Protein AF-K2Q3U7-F1 (afdb_monomer)

Nearest PDB structures (foldseek):
  4u7y-assembly1_A  TM=6.812E-01  e=9.617E-01  Homo sapiens
  8cdv-assembly1_S  TM=6.618E-01  e=1.084E+00  Bacillus subtilis subsp. subtilis str. 168
  1yxr-assembly1_A  TM=7.050E-01  e=2.361E+00  Homo sapiens
  2cpt-assembly1_A  TM=6.129E-01  e=3.000E+00  Homo sapiens
  8h77-assembly1_F  TM=6.193E-01  e=5.460E+00  Mus musculus

pLDDT: mean 72.97, std 21.99, range [33.97, 98.31]

Sequence (122 aa):
MSKLKSTLGIVAIAFITLTVMSCKDNSKEQNSTDGDHSEMNHDNSDGHHDGEKKEMAMSGDGNSQAVLKDYFNLKNALVADDNAKAKTLGATLATTLGNFDVSSNFSDTQKAELKEIIEDAV

Radius of gyration: 25.37 Å; Cα contacts (8 Å, |Δi|>4): 45; chains: 1; bounding box: 60×68×43 Å

Mean predicted aligned error: 18.55 Å

Foldseek 3Di:
DDDPPDPDDDDDPPPPPPDDDPDDDDDDDDDDDDDDPPPPPPPPPVVPPPPPDCPPPDPDDPLVSQLVVLVVQLVVCVVVVVVVSNVVSLVVNLVSLVPRDLPPDDDPVVSVVSVVVNVVSD

Secondary structure (DSSP, 8-state):
--------------------------------------------------S--------S-HHHHHHHHHHHHHHHHHHTT-HHHHHHHHHHHHHHHHT---SSSS-HHHHHHHHHHHHHH-

Structure (mmCIF, N/CA/C/O backbone):
data_AF-K2Q3U7-F1
#
_entry.id   AF-K2Q3U7-F1
#
loop_
_atom_site.group_PDB
_atom_site.id
_atom_site.type_symbol
_atom_site.label_atom_id
_atom_site.label_alt_id
_atom_site.label_comp_id
_atom_site.label_asym_id
_atom_site.label_entity_id
_atom_site.label_seq_id
_atom_site.pdbx_PDB_ins_code
_atom_site.Cartn_x
_atom_site.Cartn_y
_atom_site.Cartn_z
_atom_site.occupancy
_atom_site.B_iso_or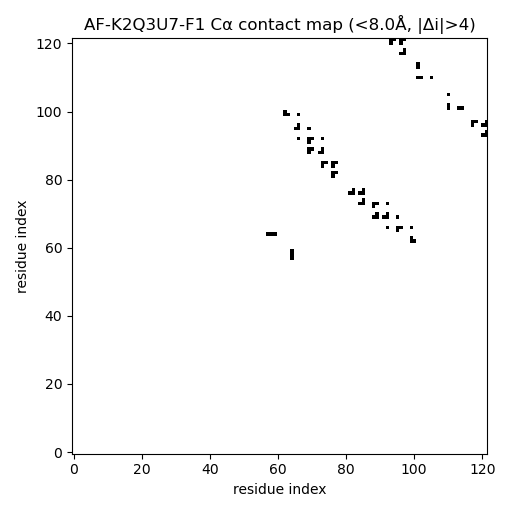_equiv
_atom_site.auth_seq_id
_atom_site.auth_comp_id
_atom_site.auth_asym_id
_atom_site.auth_atom_id
_atom_site.pdbx_PDB_model_num
ATOM 1 N N . MET A 1 1 ? -30.307 -14.178 -15.759 1.00 50.12 1 MET A N 1
ATOM 2 C CA . MET A 1 1 ? -29.924 -13.402 -16.964 1.00 50.12 1 MET A CA 1
ATOM 3 C C . 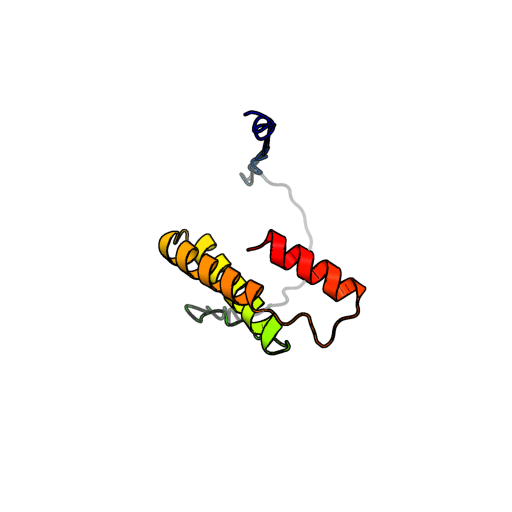MET A 1 1 ? -30.913 -12.245 -17.051 1.00 50.12 1 MET A C 1
ATOM 5 O O . MET A 1 1 ? -32.093 -12.529 -17.089 1.00 50.12 1 MET A O 1
ATOM 9 N N . SER A 1 2 ? -30.612 -10.956 -16.934 1.00 54.34 2 SER A N 1
ATOM 10 C CA . SER A 1 2 ? -29.418 -10.158 -17.212 1.00 54.34 2 SER A CA 1
ATOM 11 C C . SER A 1 2 ? -29.609 -8.779 -16.554 1.00 54.34 2 SER A C 1
ATOM 13 O O . SER A 1 2 ? -30.587 -8.113 -16.885 1.00 54.34 2 SER A O 1
ATOM 15 N N . LYS A 1 3 ? -28.705 -8.324 -15.676 1.00 51.88 3 LYS A N 1
ATOM 16 C CA . LYS A 1 3 ? -28.637 -6.910 -15.232 1.00 51.88 3 LYS A CA 1
ATOM 17 C C . LYS A 1 3 ? -27.191 -6.420 -15.023 1.00 51.88 3 LYS A C 1
ATOM 19 O O . LYS A 1 3 ? -26.925 -5.613 -14.150 1.00 51.88 3 LYS A O 1
ATOM 24 N N . LEU A 1 4 ? -26.256 -6.900 -15.848 1.00 56.75 4 LEU A N 1
ATOM 25 C CA . LEU A 1 4 ? -24.840 -6.485 -15.857 1.00 56.75 4 LEU A CA 1
ATOM 26 C C . LEU A 1 4 ? -24.559 -5.419 -16.933 1.00 56.75 4 LEU A C 1
ATOM 28 O O . LEU A 1 4 ? -23.633 -5.552 -17.721 1.00 56.75 4 LEU A O 1
ATOM 32 N N . LYS A 1 5 ? -25.396 -4.384 -17.041 1.00 55.91 5 LYS A N 1
ATOM 33 C CA . LYS A 1 5 ? -25.207 -3.334 -18.056 1.00 55.91 5 LYS A CA 1
ATOM 34 C C . LYS A 1 5 ? -25.383 -1.950 -17.447 1.00 55.91 5 LYS A C 1
ATOM 36 O O . LYS A 1 5 ? -26.393 -1.311 -17.705 1.00 55.91 5 LYS A O 1
ATOM 41 N N . SER A 1 6 ? -24.436 -1.507 -16.621 1.00 52.38 6 SER A N 1
ATOM 42 C CA . SER A 1 6 ? -24.293 -0.072 -16.333 1.00 52.38 6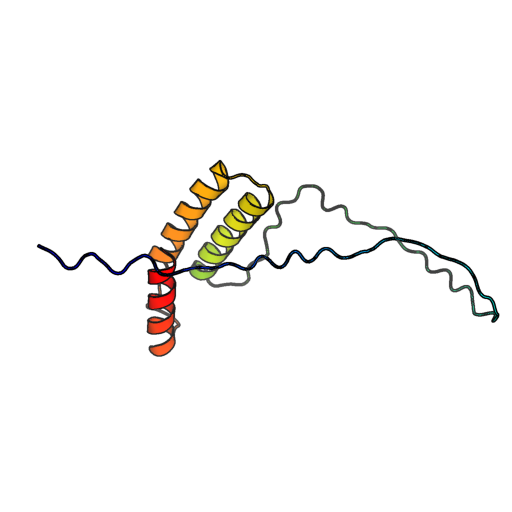 SER A CA 1
ATOM 43 C C . SER A 1 6 ? -22.909 0.294 -15.777 1.00 52.38 6 SER A C 1
ATOM 45 O O . SER A 1 6 ? -22.801 1.033 -14.809 1.00 52.38 6 SER A O 1
ATOM 47 N N . THR A 1 7 ? -21.836 -0.227 -16.375 1.00 57.25 7 THR A N 1
ATOM 48 C CA . THR A 1 7 ? -20.448 0.175 -16.083 1.00 57.25 7 THR A CA 1
ATOM 49 C C . THR A 1 7 ? -19.776 0.624 -17.377 1.00 57.25 7 THR A C 1
ATOM 51 O O . THR A 1 7 ? -19.025 -0.149 -17.961 1.00 57.25 7 THR A O 1
ATOM 54 N N . LEU A 1 8 ? -20.101 1.818 -17.887 1.00 54.97 8 LEU A N 1
ATOM 55 C CA . LEU A 1 8 ? -19.290 2.499 -18.913 1.00 54.97 8 LEU A CA 1
ATOM 56 C C . LEU A 1 8 ? -19.789 3.938 -19.147 1.00 54.97 8 LEU A C 1
ATOM 58 O O . LEU A 1 8 ? -20.419 4.238 -20.156 1.00 54.97 8 LEU A O 1
ATOM 62 N N . GLY A 1 9 ? -19.565 4.831 -18.183 1.00 55.44 9 GLY A N 1
ATOM 63 C CA . GLY A 1 9 ? -20.046 6.215 -18.243 1.00 55.44 9 GLY A CA 1
ATOM 64 C C . GLY A 1 9 ? -18.958 7.234 -17.923 1.00 55.44 9 GLY A C 1
ATOM 65 O O . GLY A 1 9 ? -18.996 7.825 -16.859 1.00 55.44 9 GLY A O 1
ATOM 66 N N . ILE A 1 10 ? -18.018 7.415 -18.857 1.00 61.88 10 ILE A N 1
ATOM 67 C CA . ILE A 1 10 ? -17.225 8.639 -19.098 1.00 61.88 10 ILE A CA 1
ATOM 68 C C . ILE A 1 10 ? -16.428 9.170 -17.889 1.00 61.88 10 ILE A C 1
ATOM 70 O O . ILE A 1 10 ? -16.863 10.057 -17.163 1.00 61.88 10 ILE A O 1
ATOM 74 N N . VAL A 1 11 ? -15.181 8.711 -17.764 1.00 56.97 11 VAL A N 1
ATOM 75 C CA . VAL A 1 11 ? -14.126 9.446 -17.051 1.00 56.97 11 VAL A CA 1
ATOM 76 C C . VAL A 1 11 ? -13.326 10.215 -18.104 1.00 56.97 11 VAL A C 1
ATOM 78 O O . VAL A 1 11 ? -12.421 9.680 -18.739 1.00 56.97 11 VAL A O 1
ATOM 81 N N . ALA A 1 12 ? -13.717 11.463 -18.353 1.00 61.97 12 ALA A N 1
ATOM 82 C CA . ALA A 1 12 ? -12.944 12.393 -19.168 1.00 61.97 12 ALA A CA 1
ATOM 83 C C . ALA A 1 12 ? -11.935 13.109 -18.259 1.00 61.97 12 ALA A C 1
ATOM 85 O O . ALA A 1 12 ? -12.259 14.120 -17.640 1.00 61.97 12 ALA A O 1
ATOM 86 N N . ILE A 1 13 ? -10.714 12.578 -18.149 1.00 66.56 13 ILE A N 1
ATOM 87 C CA . ILE A 1 13 ? -9.610 13.310 -17.514 1.00 66.56 13 ILE A CA 1
ATOM 88 C C . ILE A 1 13 ? -9.132 14.351 -18.525 1.00 66.56 13 ILE A C 1
ATOM 90 O O . ILE A 1 13 ? -8.402 14.042 -19.467 1.00 66.56 13 ILE A O 1
ATOM 94 N N . ALA A 1 14 ? -9.569 15.595 -18.345 1.00 62.44 14 ALA A N 1
ATOM 95 C CA . ALA A 1 14 ? -8.971 16.732 -19.023 1.00 62.44 14 ALA A CA 1
ATOM 96 C C . ALA A 1 14 ? -7.585 16.985 -18.409 1.00 62.44 14 ALA A C 1
ATOM 98 O O . ALA A 1 14 ? -7.453 17.694 -17.413 1.00 62.44 14 ALA A O 1
ATOM 99 N N . PHE A 1 15 ? -6.542 16.393 -18.995 1.00 61.59 15 PHE A N 1
ATOM 100 C CA . PHE A 1 15 ? -5.165 16.816 -18.753 1.00 61.59 15 PHE A CA 1
ATOM 101 C C . PHE A 1 15 ? -4.979 18.205 -19.366 1.00 61.59 15 PHE A C 1
ATOM 103 O O . PHE A 1 15 ? -4.631 18.342 -20.538 1.00 61.59 15 PHE A O 1
ATOM 110 N N . ILE A 1 16 ? -5.236 19.250 -18.578 1.00 68.94 16 ILE A N 1
ATOM 111 C CA . ILE A 1 16 ? -4.781 20.593 -18.927 1.00 68.94 16 ILE A CA 1
ATOM 112 C C . ILE A 1 16 ? -3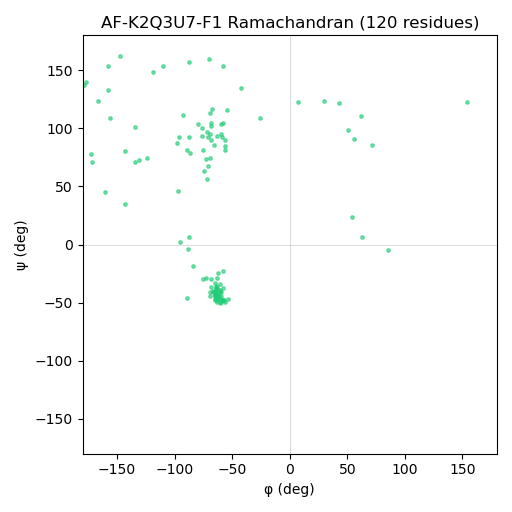.259 20.567 -18.797 1.00 68.94 16 ILE A C 1
ATOM 114 O O . ILE A 1 16 ? -2.704 20.592 -17.700 1.00 68.94 16 ILE A O 1
ATOM 118 N N . THR A 1 17 ? -2.585 20.466 -19.937 1.00 56.69 17 THR A N 1
ATOM 119 C CA . THR A 1 17 ? -1.144 20.657 -20.061 1.00 56.69 17 THR A CA 1
ATOM 120 C C . THR A 1 17 ? -0.794 22.058 -19.565 1.00 56.69 17 THR A C 1
ATOM 122 O O . THR A 1 17 ? -1.042 23.049 -20.256 1.00 56.69 17 THR A O 1
ATOM 125 N N . LEU A 1 18 ? -0.220 22.157 -18.365 1.00 59.19 18 LEU A N 1
ATOM 126 C CA . LEU A 1 18 ? 0.393 23.388 -17.883 1.00 59.19 18 LEU A CA 1
ATOM 127 C C . LEU A 1 18 ? 1.732 23.551 -18.607 1.00 59.19 18 LEU A C 1
ATOM 129 O O . LEU A 1 18 ? 2.791 23.150 -18.130 1.00 59.19 18 LEU A O 1
ATOM 133 N N . THR A 1 19 ? 1.681 24.065 -19.830 1.00 62.81 19 THR A N 1
ATOM 134 C CA . THR A 1 19 ? 2.889 24.396 -20.583 1.00 62.81 19 THR A CA 1
ATOM 135 C C . THR A 1 19 ? 2.648 25.655 -21.391 1.00 62.81 19 THR A C 1
ATOM 137 O O . THR A 1 19 ? 2.401 25.602 -22.590 1.00 62.81 19 THR A O 1
ATOM 140 N N . VAL A 1 20 ? 2.751 26.809 -20.730 1.00 54.22 20 VAL A N 1
ATOM 141 C CA . VAL A 1 20 ? 3.056 28.062 -21.424 1.00 54.22 20 VAL A CA 1
ATOM 142 C C . VAL A 1 20 ? 4.134 28.856 -20.678 1.00 54.22 20 VAL A C 1
ATOM 144 O O . VAL A 1 20 ? 3.887 29.533 -19.690 1.00 54.22 20 VAL A O 1
ATOM 147 N N . MET A 1 21 ? 5.341 28.726 -21.237 1.00 58.25 21 MET A N 1
ATOM 148 C CA . MET A 1 21 ? 6.333 29.779 -21.486 1.00 58.25 21 MET A CA 1
ATOM 149 C C . MET A 1 21 ? 7.086 30.392 -20.292 1.00 58.25 21 MET A C 1
ATOM 151 O O . MET A 1 21 ? 6.802 31.501 -19.862 1.00 58.25 21 MET A O 1
ATOM 155 N N . SER A 1 22 ? 8.188 29.743 -19.893 1.00 54.69 22 SER A N 1
ATOM 156 C CA . SER A 1 22 ? 9.409 30.479 -19.527 1.00 54.69 22 SER A CA 1
ATOM 157 C C . SER A 1 22 ? 10.359 30.474 -20.724 1.00 54.69 22 SER A C 1
ATOM 159 O O . SER A 1 22 ? 11.151 29.560 -20.929 1.00 54.69 22 SER A O 1
ATOM 161 N N . CYS A 1 23 ? 10.179 31.461 -21.588 1.00 51.44 23 CYS A N 1
ATOM 162 C CA . CYS A 1 23 ? 11.076 31.907 -22.654 1.00 51.44 23 CYS A CA 1
ATOM 163 C C . CYS A 1 23 ? 10.631 33.354 -22.896 1.00 51.44 23 CYS A C 1
ATOM 165 O O . CYS A 1 23 ? 9.437 33.583 -23.025 1.00 51.44 23 CYS A O 1
ATOM 167 N N . LYS A 1 24 ? 11.444 34.393 -23.002 1.00 43.28 24 LYS A N 1
ATOM 168 C CA . LYS A 1 24 ? 12.871 34.574 -23.235 1.00 43.28 24 LYS A CA 1
ATOM 169 C C . LYS A 1 24 ? 13.032 36.108 -23.191 1.00 43.28 24 LYS A C 1
ATOM 171 O O . LYS A 1 24 ? 12.178 36.804 -23.729 1.00 43.28 24 LYS A O 1
ATOM 176 N N . ASP A 1 25 ? 14.081 36.575 -22.522 1.00 57.50 25 ASP A N 1
ATOM 177 C CA . ASP A 1 25 ? 14.806 37.845 -22.710 1.00 57.50 25 ASP A CA 1
ATOM 178 C C . ASP A 1 25 ? 14.230 38.874 -23.713 1.00 57.50 25 ASP A C 1
ATOM 180 O O . ASP A 1 25 ? 14.137 38.583 -24.909 1.00 57.50 25 ASP A O 1
ATOM 184 N N . ASN A 1 26 ? 13.945 40.098 -23.235 1.00 43.16 26 ASN A N 1
ATOM 185 C CA . ASN A 1 26 ? 14.102 41.300 -24.057 1.00 43.16 26 ASN A CA 1
ATOM 186 C C . ASN A 1 26 ? 14.300 42.598 -23.230 1.00 43.16 26 ASN A C 1
ATOM 188 O O . ASN A 1 26 ? 13.358 43.130 -22.654 1.00 43.16 26 ASN A O 1
ATOM 192 N N . SER A 1 27 ? 15.532 43.117 -23.277 1.00 43.31 27 SER A N 1
ATOM 193 C CA . SER A 1 27 ? 15.934 44.536 -23.402 1.00 43.31 27 SER A CA 1
ATOM 194 C C . SER A 1 27 ? 15.572 45.598 -22.340 1.00 43.31 27 SER A C 1
ATOM 196 O O . SER A 1 27 ? 14.458 46.098 -22.277 1.00 43.31 27 SER A O 1
ATOM 198 N N . LYS A 1 28 ? 16.642 46.034 -21.646 1.00 47.56 28 LYS A N 1
ATOM 199 C CA . LYS A 1 28 ? 17.029 47.389 -21.173 1.00 47.56 28 LYS A CA 1
ATOM 200 C C . LYS A 1 28 ? 15.935 48.415 -20.825 1.00 47.56 28 LYS A C 1
ATOM 202 O O . LYS A 1 28 ? 15.304 48.944 -21.727 1.00 47.56 28 LYS A O 1
ATOM 207 N N . GLU A 1 29 ? 15.992 48.922 -19.587 1.00 39.00 29 GLU A N 1
ATOM 208 C CA . GLU A 1 29 ? 16.076 50.369 -19.314 1.00 39.00 29 GLU A CA 1
ATOM 209 C C . GLU A 1 29 ? 16.669 50.671 -17.919 1.00 39.00 29 GLU A C 1
ATOM 211 O O . GLU A 1 29 ? 16.684 49.824 -17.030 1.00 39.00 29 GLU A O 1
ATOM 216 N N . GLN A 1 30 ? 17.283 51.850 -17.798 1.00 37.25 30 GLN A N 1
ATOM 217 C CA . GLN A 1 30 ? 18.225 52.293 -16.760 1.00 37.25 30 GLN A CA 1
ATOM 218 C C . GLN A 1 30 ? 17.532 52.916 -15.529 1.00 37.25 30 GLN A C 1
ATOM 220 O O . GLN A 1 30 ? 16.478 53.518 -15.684 1.00 37.25 30 GLN A O 1
ATOM 225 N N . ASN A 1 31 ? 18.197 52.926 -14.360 1.00 33.97 31 ASN A N 1
ATOM 226 C CA . ASN A 1 31 ? 18.760 54.126 -13.689 1.00 33.97 31 ASN A CA 1
ATOM 227 C C . ASN A 1 31 ? 18.882 53.946 -12.150 1.00 33.97 31 ASN A C 1
ATOM 229 O O . ASN A 1 31 ? 17.894 53.709 -11.468 1.00 33.97 31 ASN A O 1
ATOM 233 N N . SER A 1 32 ? 20.121 54.108 -11.665 1.00 38.53 32 SER A N 1
ATOM 234 C CA . SER A 1 32 ? 20.596 54.624 -10.363 1.00 38.53 32 SER A CA 1
ATOM 235 C C . SER A 1 32 ? 19.913 54.214 -9.054 1.00 38.53 32 SER A C 1
ATOM 237 O O . SER A 1 32 ? 18.808 54.647 -8.768 1.00 38.53 32 SER A O 1
ATOM 239 N N . THR A 1 33 ? 20.678 53.620 -8.136 1.00 35.62 33 THR A N 1
ATOM 240 C CA . THR A 1 33 ? 21.344 54.379 -7.059 1.00 35.62 33 THR A CA 1
ATOM 241 C C . THR A 1 33 ? 22.210 53.447 -6.210 1.00 35.62 33 THR A C 1
ATOM 243 O O . THR A 1 33 ? 21.840 52.314 -5.924 1.00 35.62 33 THR A O 1
ATOM 246 N N . ASP A 1 34 ? 23.376 53.977 -5.864 1.00 46.12 34 ASP A N 1
ATOM 247 C CA . ASP A 1 34 ? 24.395 53.485 -4.943 1.00 46.12 34 ASP A CA 1
ATOM 248 C C . ASP A 1 34 ? 23.790 52.911 -3.648 1.00 46.12 34 ASP A C 1
ATOM 250 O O . ASP A 1 34 ? 22.871 53.501 -3.071 1.00 46.12 34 ASP A O 1
ATOM 254 N N . GLY A 1 35 ? 24.278 51.747 -3.220 1.00 35.56 35 GLY A N 1
ATOM 255 C CA . GLY A 1 35 ? 23.679 50.967 -2.140 1.00 35.56 35 GLY A CA 1
ATOM 256 C C . GLY A 1 35 ? 24.536 49.771 -1.746 1.00 35.56 35 GLY A C 1
ATOM 257 O O . GLY A 1 35 ? 24.252 48.649 -2.141 1.00 35.56 35 GLY A O 1
ATOM 258 N N . ASP A 1 36 ? 25.584 50.070 -0.983 1.00 39.03 36 ASP A N 1
ATOM 259 C CA . ASP A 1 36 ? 26.208 49.232 0.047 1.00 39.03 36 ASP A CA 1
ATOM 260 C C . ASP A 1 36 ? 26.571 47.782 -0.341 1.00 39.03 36 ASP A C 1
ATOM 262 O O . ASP A 1 36 ? 25.765 46.850 -0.302 1.00 39.03 36 ASP A O 1
ATOM 266 N N . HIS A 1 37 ? 27.849 47.586 -0.677 1.00 42.53 37 HIS A N 1
ATOM 267 C CA . HIS A 1 37 ? 28.468 46.290 -0.942 1.00 42.53 37 HIS A CA 1
ATOM 268 C C . HIS A 1 37 ? 28.641 45.516 0.377 1.00 42.53 37 HIS A C 1
ATOM 270 O O . HIS A 1 37 ? 29.742 45.382 0.907 1.00 42.53 37 HIS A O 1
ATOM 276 N N . SER A 1 38 ? 27.534 45.006 0.918 1.00 49.31 38 SER A N 1
ATOM 277 C CA . SER A 1 38 ? 27.574 43.926 1.899 1.00 49.31 38 SER A CA 1
ATOM 278 C C . SER A 1 38 ? 27.960 42.647 1.168 1.00 49.31 38 SER A C 1
ATOM 280 O O . SER A 1 38 ? 27.141 41.988 0.530 1.00 49.31 38 SER A O 1
ATOM 282 N N . GLU A 1 39 ? 29.249 42.345 1.238 1.00 46.44 39 GLU A N 1
ATOM 283 C CA . GLU A 1 39 ? 29.892 41.107 0.819 1.00 46.44 39 GLU A CA 1
ATOM 284 C C . GLU A 1 39 ? 29.237 39.917 1.550 1.00 46.44 39 GLU A C 1
ATOM 286 O O . GLU A 1 39 ? 29.667 39.483 2.618 1.00 46.44 39 GLU A O 1
ATOM 291 N N . MET A 1 40 ? 28.127 39.409 1.008 1.00 51.16 40 MET A N 1
ATOM 292 C CA . MET A 1 40 ? 27.544 38.141 1.434 1.00 51.16 40 MET A CA 1
ATOM 293 C C . MET A 1 40 ? 28.391 37.023 0.836 1.00 51.16 40 MET A C 1
ATOM 295 O O . MET A 1 40 ? 28.193 36.602 -0.303 1.00 51.16 40 MET A O 1
ATOM 299 N N . ASN A 1 41 ? 29.359 36.558 1.622 1.00 48.19 41 ASN A N 1
ATOM 300 C CA . ASN A 1 41 ? 30.022 35.281 1.413 1.00 48.19 41 ASN A CA 1
ATOM 301 C C . ASN A 1 41 ? 28.952 34.175 1.455 1.00 48.19 41 ASN A C 1
ATOM 303 O O . ASN A 1 41 ? 28.565 33.708 2.527 1.00 48.19 41 ASN A O 1
ATOM 307 N N . HIS A 1 42 ? 28.416 33.814 0.290 1.00 47.88 42 HIS A N 1
ATOM 308 C CA . HIS A 1 42 ? 27.626 32.606 0.125 1.00 47.88 42 HIS A CA 1
ATOM 309 C C . HIS A 1 42 ? 28.584 31.424 0.262 1.00 47.88 42 HIS A C 1
ATOM 311 O O . HIS A 1 42 ? 29.252 31.031 -0.694 1.00 47.88 42 HIS A O 1
ATOM 317 N N . ASP A 1 43 ? 28.658 30.883 1.476 1.00 52.28 43 ASP A N 1
ATOM 318 C CA . ASP A 1 43 ? 29.146 29.532 1.708 1.00 52.28 43 ASP A CA 1
ATOM 319 C C . ASP A 1 43 ? 28.231 28.591 0.916 1.00 52.28 43 ASP A C 1
ATOM 321 O O . ASP A 1 43 ? 27.130 28.236 1.344 1.00 52.28 43 ASP A O 1
ATOM 325 N N . ASN A 1 44 ? 28.672 28.254 -0.297 1.00 49.16 44 ASN A N 1
ATOM 326 C CA . ASN A 1 44 ? 28.122 27.187 -1.119 1.00 49.16 44 ASN A CA 1
ATOM 327 C C . ASN A 1 44 ? 28.515 25.843 -0.500 1.00 49.16 44 ASN A C 1
ATOM 329 O O . ASN A 1 44 ? 29.106 24.995 -1.155 1.00 49.16 44 ASN A O 1
ATOM 333 N N . SER A 1 45 ? 28.169 25.636 0.766 1.00 51.31 45 SER A N 1
ATOM 334 C CA . SER A 1 45 ? 27.965 24.301 1.297 1.00 51.31 45 SER A CA 1
ATOM 335 C C . SER A 1 45 ? 26.630 23.809 0.740 1.00 51.31 45 SER A C 1
ATOM 337 O O . SER A 1 45 ? 25.652 23.600 1.460 1.00 51.31 45 SER A O 1
ATOM 339 N N . ASP A 1 46 ? 26.576 23.670 -0.587 1.00 50.62 46 ASP A N 1
ATOM 340 C CA . ASP A 1 46 ? 25.625 22.815 -1.260 1.00 50.62 46 ASP A CA 1
ATOM 341 C C . ASP A 1 46 ? 25.981 21.394 -0.841 1.00 50.62 46 ASP A C 1
ATOM 343 O O . ASP A 1 46 ? 26.743 20.671 -1.474 1.00 50.62 46 ASP A O 1
ATOM 347 N N . GLY A 1 47 ? 25.432 21.005 0.311 1.00 46.66 47 GLY A N 1
ATOM 348 C CA . GLY A 1 47 ? 25.313 19.620 0.719 1.00 46.66 47 GLY A CA 1
ATOM 349 C C . GLY A 1 47 ? 24.548 18.874 -0.365 1.00 46.66 47 GLY A C 1
ATOM 350 O O . GLY A 1 47 ? 23.336 18.677 -0.272 1.00 46.66 47 GLY A O 1
ATOM 351 N N . HIS A 1 48 ? 25.273 18.502 -1.415 1.00 46.31 48 HIS A N 1
ATOM 352 C CA . HIS A 1 48 ? 24.935 17.517 -2.406 1.00 46.31 48 HIS A CA 1
ATOM 353 C C . HIS A 1 48 ? 24.665 16.238 -1.622 1.00 46.31 48 HIS A C 1
ATOM 355 O O . HIS A 1 48 ? 25.558 15.452 -1.315 1.00 46.31 48 HIS A O 1
ATOM 361 N N . HIS A 1 49 ? 23.403 16.057 -1.234 1.00 49.12 49 HIS A N 1
ATOM 362 C CA . HIS A 1 49 ? 22.875 14.779 -0.790 1.00 49.12 49 HIS A CA 1
ATOM 363 C C . HIS A 1 49 ? 22.768 13.875 -2.021 1.00 49.12 49 HIS A C 1
ATOM 365 O O . HIS A 1 49 ? 21.681 13.541 -2.494 1.00 49.12 49 HIS A O 1
ATOM 371 N N . ASP A 1 50 ? 23.929 13.517 -2.558 1.00 49.41 50 ASP A N 1
ATOM 372 C CA . ASP A 1 50 ? 24.082 12.458 -3.530 1.00 49.41 50 ASP A CA 1
ATOM 373 C C . ASP A 1 50 ? 23.806 11.129 -2.818 1.00 49.41 50 ASP A C 1
ATOM 375 O O . ASP A 1 50 ? 24.529 10.691 -1.927 1.00 49.41 50 ASP A O 1
ATOM 379 N N . GLY A 1 51 ? 22.710 10.479 -3.207 1.00 50.53 51 GLY A N 1
ATOM 380 C CA . GLY A 1 51 ? 22.528 9.036 -3.030 1.00 50.53 51 GLY A CA 1
ATOM 381 C C . GLY A 1 51 ? 21.972 8.544 -1.694 1.00 50.53 51 GLY A C 1
ATOM 382 O O . GLY A 1 51 ? 21.671 7.354 -1.574 1.00 50.53 51 GLY A O 1
ATOM 383 N N . GLU A 1 52 ? 21.760 9.404 -0.703 1.00 48.38 52 GLU A N 1
ATOM 384 C CA . GLU A 1 52 ? 21.162 8.966 0.557 1.00 48.38 52 GLU A CA 1
ATOM 385 C C . GLU A 1 52 ? 19.649 8.840 0.384 1.00 48.38 52 GLU A C 1
ATOM 387 O O . GLU A 1 52 ? 18.919 9.831 0.313 1.00 48.38 52 GLU A O 1
ATOM 392 N N . LYS A 1 53 ? 19.189 7.585 0.269 1.00 58.44 53 LYS A N 1
ATOM 393 C CA . LYS A 1 53 ? 17.805 7.156 0.504 1.00 58.44 53 LYS A CA 1
ATOM 394 C C . LYS A 1 53 ? 17.150 8.133 1.486 1.00 58.44 53 LYS A C 1
ATOM 396 O O . LYS A 1 53 ? 17.536 8.183 2.650 1.00 58.44 53 LYS A O 1
ATOM 401 N N . LYS A 1 54 ? 16.218 8.966 1.009 1.00 57.62 54 LYS A N 1
ATOM 402 C CA . LYS A 1 54 ? 15.469 9.890 1.869 1.00 57.62 54 LYS A CA 1
ATOM 403 C C . LYS A 1 54 ? 14.542 9.053 2.749 1.00 57.62 54 LYS A C 1
ATOM 405 O O . LYS A 1 54 ? 13.348 8.954 2.482 1.00 57.62 54 LYS A O 1
ATOM 410 N N . GLU A 1 55 ? 15.107 8.391 3.755 1.00 55.78 55 GLU A N 1
ATOM 411 C CA . GLU A 1 55 ? 14.370 7.887 4.901 1.00 55.78 55 GLU A CA 1
ATOM 412 C C . GLU A 1 55 ? 13.812 9.129 5.583 1.00 55.78 55 GLU A C 1
ATOM 414 O O . GLU A 1 55 ? 14.493 9.816 6.341 1.00 55.78 55 GLU A O 1
ATOM 419 N N . MET A 1 56 ? 12.580 9.485 5.214 1.00 59.09 56 MET A N 1
ATOM 420 C CA . MET A 1 56 ? 11.806 10.454 5.969 1.00 59.09 56 MET A CA 1
ATOM 421 C C . MET A 1 56 ? 11.775 9.948 7.403 1.00 59.09 56 MET A C 1
ATOM 423 O O . MET A 1 56 ? 11.272 8.856 7.660 1.00 59.09 56 MET A O 1
ATOM 427 N N . ALA A 1 57 ? 12.370 10.714 8.315 1.00 56.66 57 ALA A N 1
ATOM 428 C CA . ALA A 1 57 ? 12.227 10.472 9.735 1.00 56.66 57 ALA A CA 1
ATOM 429 C C . ALA A 1 57 ? 10.730 10.569 10.055 1.00 56.66 57 ALA A C 1
ATOM 431 O O . ALA A 1 57 ? 10.150 11.655 10.044 1.00 56.66 57 ALA A O 1
ATOM 432 N N . MET A 1 58 ? 10.096 9.415 10.238 1.00 61.88 58 MET A N 1
ATOM 433 C CA . MET A 1 58 ? 8.674 9.312 10.522 1.00 61.88 58 MET A CA 1
ATOM 434 C C . MET A 1 58 ? 8.474 9.272 12.028 1.00 61.88 58 MET A C 1
ATOM 436 O O . MET A 1 58 ? 8.834 8.306 12.690 1.00 61.88 58 MET A O 1
ATOM 440 N N . SER A 1 59 ? 7.890 10.331 12.574 1.00 55.31 59 SER A N 1
ATOM 441 C CA . SER A 1 59 ? 7.450 10.384 13.967 1.00 55.31 59 SER A CA 1
ATOM 442 C C . SER A 1 59 ? 6.007 9.874 14.031 1.00 55.31 59 SER A C 1
ATOM 444 O O . SER A 1 59 ? 5.073 10.672 13.995 1.00 55.31 59 SER A O 1
ATOM 446 N N . GLY A 1 60 ? 5.802 8.556 14.044 1.00 58.91 60 GLY A N 1
ATOM 447 C CA . GLY A 1 60 ? 4.464 7.949 14.049 1.00 58.91 60 GLY A CA 1
ATOM 448 C C . GLY A 1 60 ? 4.411 6.629 14.811 1.00 58.91 60 GLY A C 1
ATOM 449 O O . GLY A 1 60 ? 5.447 6.014 15.071 1.00 58.91 60 GLY A O 1
ATOM 450 N N . ASP A 1 61 ? 3.203 6.197 15.186 1.00 62.59 61 ASP A N 1
ATOM 451 C CA . ASP A 1 61 ? 3.000 4.848 15.714 1.00 62.59 61 ASP A CA 1
ATOM 452 C C . ASP A 1 61 ? 3.469 3.796 14.690 1.00 62.59 61 ASP A C 1
ATOM 454 O O . ASP A 1 61 ? 3.523 4.041 13.480 1.00 62.59 61 ASP A O 1
ATOM 458 N N . GLY A 1 62 ? 3.865 2.615 15.171 1.00 72.25 62 GLY A N 1
ATOM 459 C CA . GLY A 1 62 ? 4.526 1.616 14.326 1.00 72.25 62 GLY A CA 1
ATOM 460 C C . GLY A 1 62 ? 3.709 1.170 13.106 1.00 72.25 62 GLY A C 1
ATOM 461 O O . GLY A 1 62 ? 4.300 0.720 12.126 1.00 72.25 62 GLY A O 1
ATOM 462 N N . ASN A 1 63 ? 2.380 1.323 13.139 1.00 79.69 63 ASN A N 1
ATOM 463 C CA . ASN A 1 63 ? 1.481 0.850 12.091 1.00 79.69 63 ASN A CA 1
ATOM 464 C C . ASN A 1 63 ? 1.269 1.902 10.985 1.00 79.69 63 ASN A C 1
ATOM 466 O O . ASN A 1 63 ? 1.428 1.608 9.801 1.00 79.69 63 ASN A O 1
ATOM 470 N N . SER A 1 64 ? 1.016 3.162 11.352 1.00 85.75 64 SER A N 1
ATOM 471 C CA . SER A 1 64 ? 0.945 4.286 10.404 1.00 85.75 64 SER A CA 1
ATOM 472 C C . SER A 1 64 ? 2.287 4.543 9.713 1.00 85.75 64 SER A C 1
ATOM 474 O O . SER A 1 64 ? 2.330 4.827 8.514 1.00 85.75 64 SER A O 1
ATOM 476 N N . GLN A 1 65 ? 3.401 4.351 10.427 1.00 89.62 65 GLN A N 1
ATOM 477 C CA . GLN A 1 65 ? 4.740 4.450 9.850 1.00 89.62 65 GLN A CA 1
ATOM 478 C C . GLN A 1 65 ? 4.965 3.435 8.717 1.00 89.62 65 GLN A C 1
ATOM 480 O O . GLN A 1 65 ? 5.592 3.778 7.712 1.00 89.62 65 GLN A O 1
ATOM 485 N N . ALA A 1 66 ? 4.466 2.203 8.858 1.00 91.69 66 ALA A N 1
ATOM 486 C CA . ALA A 1 66 ? 4.604 1.173 7.830 1.00 91.69 66 ALA A CA 1
ATOM 487 C C . ALA A 1 66 ? 3.850 1.560 6.550 1.00 91.69 66 ALA A C 1
ATOM 489 O O . ALA A 1 66 ? 4.443 1.560 5.470 1.00 91.69 66 ALA A O 1
ATOM 490 N N . VAL A 1 67 ? 2.590 1.995 6.685 1.00 92.75 67 VAL A N 1
ATOM 491 C CA . VAL A 1 67 ? 1.770 2.475 5.559 1.00 92.75 67 VAL A CA 1
ATOM 492 C C . VAL A 1 67 ? 2.469 3.619 4.827 1.00 92.75 67 VAL A C 1
ATOM 494 O O . VAL A 1 67 ? 2.629 3.585 3.606 1.00 92.75 67 VAL A O 1
ATOM 497 N N . LEU A 1 68 ? 2.936 4.628 5.568 1.00 92.94 68 LEU A N 1
ATOM 498 C CA . LEU A 1 68 ? 3.589 5.786 4.966 1.00 92.94 68 LEU A CA 1
ATOM 499 C C . LEU A 1 68 ? 4.903 5.408 4.272 1.00 92.94 68 LEU A C 1
ATOM 501 O O . LEU A 1 68 ? 5.180 5.896 3.176 1.00 92.94 68 LEU A O 1
ATOM 505 N N . LYS A 1 69 ? 5.706 4.524 4.874 1.00 93.75 69 LYS A N 1
ATOM 506 C CA . LYS A 1 69 ? 6.944 4.023 4.265 1.00 93.75 69 LYS A CA 1
ATOM 507 C C . LYS A 1 69 ? 6.666 3.329 2.932 1.00 93.75 69 LYS A C 1
ATOM 509 O O . LYS A 1 69 ? 7.345 3.620 1.946 1.00 93.75 69 LYS A O 1
ATOM 514 N N . ASP A 1 70 ? 5.676 2.446 2.888 1.00 95.88 70 ASP A N 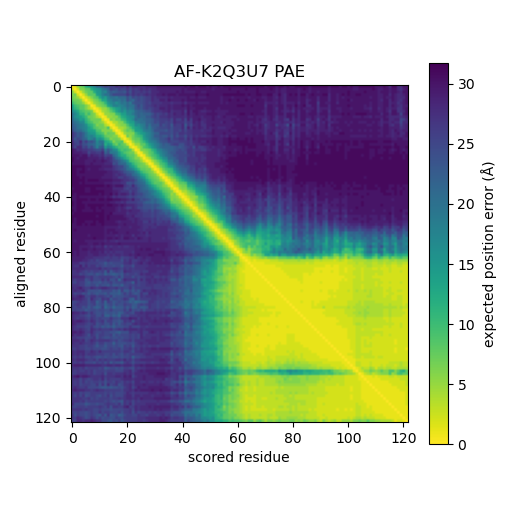1
ATOM 515 C CA . ASP A 1 70 ? 5.329 1.714 1.669 1.00 95.88 70 ASP A CA 1
ATOM 516 C C . ASP A 1 70 ? 4.784 2.649 0.585 1.00 95.88 70 ASP A C 1
ATOM 518 O O . ASP A 1 70 ? 5.202 2.554 -0.572 1.00 95.88 70 ASP A O 1
ATOM 522 N N . TYR A 1 71 ? 3.964 3.636 0.964 1.00 95.69 71 TYR A N 1
ATOM 523 C CA . TYR A 1 71 ? 3.508 4.692 0.059 1.00 95.69 71 TYR A CA 1
ATOM 524 C C . TYR A 1 71 ? 4.675 5.478 -0.543 1.00 95.69 71 TYR A C 1
ATOM 526 O O . TYR A 1 71 ? 4.735 5.677 -1.758 1.00 95.69 71 TYR A O 1
ATOM 534 N N . PHE A 1 72 ? 5.640 5.903 0.274 1.00 95.69 72 PHE A N 1
ATOM 535 C CA . PHE A 1 72 ? 6.781 6.661 -0.228 1.00 95.69 72 PHE A CA 1
ATOM 536 C C . PHE A 1 72 ? 7.706 5.830 -1.110 1.00 95.69 72 PHE A C 1
ATOM 538 O O . PHE A 1 72 ? 8.204 6.339 -2.114 1.00 95.69 72 PHE A O 1
ATOM 545 N N . ASN A 1 73 ? 7.893 4.550 -0.795 1.00 96.62 73 ASN A N 1
ATOM 546 C CA . ASN A 1 73 ? 8.632 3.643 -1.663 1.00 96.62 73 ASN A CA 1
ATOM 547 C C . ASN A 1 73 ? 7.946 3.499 -3.025 1.00 96.62 73 ASN A C 1
ATOM 549 O O . ASN A 1 73 ? 8.616 3.612 -4.055 1.00 96.62 73 ASN A O 1
ATOM 553 N N . LEU A 1 74 ? 6.624 3.298 -3.039 1.00 97.69 74 LEU A N 1
ATOM 554 C CA . LEU A 1 74 ? 5.837 3.240 -4.269 1.00 97.69 74 LEU A CA 1
ATOM 555 C C . LEU A 1 74 ? 5.954 4.547 -5.062 1.00 97.69 74 LEU A C 1
ATOM 557 O O . LEU A 1 74 ? 6.294 4.512 -6.243 1.00 97.69 74 LEU A O 1
ATOM 561 N N . LYS A 1 75 ? 5.755 5.699 -4.411 1.00 96.75 75 LYS A N 1
ATOM 562 C CA . LYS A 1 75 ? 5.909 7.025 -5.026 1.00 96.75 75 LYS A CA 1
ATOM 563 C C . LYS A 1 75 ? 7.282 7.180 -5.676 1.00 96.75 75 LYS A C 1
ATOM 565 O O . LYS A 1 75 ? 7.365 7.630 -6.811 1.00 96.75 75 LYS A O 1
ATOM 570 N N . ASN A 1 76 ? 8.351 6.807 -4.978 1.00 96.75 76 ASN A N 1
ATOM 571 C CA . ASN A 1 76 ? 9.710 6.924 -5.502 1.00 96.75 76 ASN A CA 1
ATOM 572 C C . ASN A 1 76 ? 9.929 6.029 -6.731 1.00 96.75 76 ASN A C 1
ATOM 574 O O . ASN A 1 76 ? 10.593 6.456 -7.669 1.00 96.75 76 ASN A O 1
ATOM 578 N N . ALA A 1 77 ? 9.362 4.817 -6.750 1.00 97.81 77 ALA A N 1
ATOM 579 C CA . ALA A 1 77 ? 9.426 3.944 -7.921 1.00 97.81 77 ALA A CA 1
ATOM 580 C C . ALA A 1 77 ? 8.649 4.519 -9.115 1.00 97.81 77 ALA A C 1
ATOM 582 O O . ALA A 1 77 ? 9.153 4.485 -10.232 1.00 97.81 77 ALA A O 1
ATOM 583 N N . LEU A 1 78 ? 7.469 5.102 -8.873 1.00 97.31 78 LEU A N 1
ATOM 584 C CA . LEU A 1 78 ? 6.672 5.770 -9.906 1.00 97.31 78 LEU A CA 1
ATOM 585 C C . LEU A 1 78 ? 7.372 7.015 -10.465 1.00 97.31 78 LEU A C 1
ATOM 587 O O . LEU A 1 78 ? 7.403 7.199 -11.671 1.00 97.31 78 LEU A O 1
ATOM 591 N N . VAL A 1 79 ? 7.976 7.844 -9.608 1.00 97.31 79 VAL A N 1
ATOM 592 C CA . VAL A 1 79 ? 8.764 9.020 -10.032 1.00 97.31 79 VAL A CA 1
ATOM 593 C C . VAL A 1 79 ? 9.995 8.615 -10.849 1.00 97.31 79 VAL A C 1
ATOM 595 O O . VAL A 1 79 ? 10.448 9.383 -11.690 1.00 97.31 79 VAL A O 1
ATOM 598 N N . ALA A 1 80 ? 10.536 7.420 -10.608 1.00 97.56 80 ALA A N 1
ATOM 599 C CA . ALA A 1 80 ? 11.652 6.860 -11.363 1.00 97.56 80 ALA A CA 1
ATOM 600 C C . ALA A 1 80 ? 11.219 6.078 -12.622 1.00 97.56 80 ALA A C 1
ATOM 602 O O . ALA A 1 80 ? 12.066 5.427 -13.230 1.00 97.56 80 ALA A O 1
ATOM 603 N N . ASP A 1 81 ? 9.927 6.086 -12.977 1.00 97.44 81 ASP A N 1
ATOM 604 C CA . ASP A 1 81 ? 9.335 5.300 -14.072 1.00 97.44 81 ASP A CA 1
ATOM 605 C C . ASP A 1 81 ? 9.623 3.778 -13.996 1.00 97.44 81 ASP A C 1
ATOM 607 O O . ASP A 1 81 ? 9.547 3.046 -14.988 1.00 97.44 81 ASP A O 1
ATOM 611 N N . ASP A 1 82 ? 9.923 3.254 -12.801 1.00 98.31 82 ASP A N 1
ATOM 612 C CA . ASP A 1 82 ? 10.206 1.834 -12.572 1.00 98.31 82 ASP A CA 1
ATOM 613 C C . ASP A 1 82 ? 8.906 1.057 -12.323 1.00 98.31 82 ASP A C 1
ATOM 615 O O . ASP A 1 82 ? 8.536 0.721 -11.194 1.00 98.31 82 ASP A O 1
ATOM 619 N N . ASN A 1 83 ? 8.195 0.759 -13.411 1.00 97.50 83 ASN A N 1
ATOM 620 C CA . ASN A 1 83 ? 6.896 0.081 -13.377 1.00 97.50 83 ASN A CA 1
ATOM 621 C C . ASN A 1 83 ? 6.946 -1.319 -12.741 1.00 97.50 83 ASN A C 1
ATOM 623 O O . ASN A 1 83 ? 5.985 -1.745 -12.096 1.00 97.50 83 ASN A O 1
ATOM 627 N N . ALA A 1 84 ? 8.050 -2.053 -12.911 1.00 98.25 84 ALA A N 1
ATOM 628 C CA . ALA A 1 84 ? 8.195 -3.395 -12.351 1.00 98.25 84 ALA A CA 1
ATOM 629 C C . ALA A 1 84 ? 8.314 -3.338 -10.823 1.00 98.25 84 ALA A C 1
ATOM 631 O O . ALA A 1 84 ? 7.636 -4.085 -10.111 1.00 98.25 84 ALA A O 1
ATOM 632 N N . LYS A 1 85 ? 9.128 -2.411 -10.312 1.00 97.88 85 LYS A N 1
ATOM 633 C CA . LYS A 1 85 ? 9.261 -2.170 -8.876 1.00 97.88 85 LYS A CA 1
ATOM 634 C C . LYS A 1 85 ? 7.997 -1.552 -8.288 1.00 97.88 85 LYS A C 1
ATOM 636 O O . LYS A 1 85 ? 7.568 -1.983 -7.221 1.00 97.88 85 LYS A O 1
ATOM 641 N N . ALA A 1 86 ? 7.369 -0.611 -8.993 1.00 98.12 86 ALA A N 1
ATOM 642 C CA . ALA A 1 86 ? 6.109 -0.000 -8.583 1.00 98.12 86 ALA A CA 1
ATOM 643 C C . ALA A 1 86 ? 4.990 -1.041 -8.447 1.00 98.12 86 ALA A C 1
ATOM 645 O O . ALA A 1 86 ? 4.267 -1.022 -7.458 1.00 98.12 86 ALA A O 1
ATOM 646 N N . LYS A 1 87 ? 4.894 -2.016 -9.363 1.00 98.19 87 LYS A N 1
ATOM 647 C CA . LYS A 1 87 ? 3.935 -3.127 -9.244 1.00 98.19 87 LYS A CA 1
ATOM 648 C C . LYS A 1 87 ? 4.120 -3.907 -7.939 1.00 98.19 87 LYS A C 1
ATOM 650 O O . LYS A 1 87 ? 3.147 -4.174 -7.239 1.00 98.19 87 LYS A O 1
ATOM 655 N N . THR A 1 88 ? 5.361 -4.265 -7.614 1.00 98.31 88 THR A N 1
ATOM 656 C CA . THR A 1 88 ? 5.676 -5.002 -6.381 1.00 98.31 88 THR A CA 1
ATOM 657 C C . THR A 1 88 ? 5.369 -4.163 -5.143 1.00 98.31 88 THR A C 1
ATOM 659 O O . THR A 1 88 ? 4.699 -4.639 -4.235 1.00 98.31 88 THR A O 1
ATOM 662 N N . LEU A 1 89 ? 5.799 -2.899 -5.124 1.00 98.12 89 LEU A N 1
ATOM 663 C CA . LEU A 1 89 ? 5.579 -1.993 -3.995 1.00 98.12 89 LEU A CA 1
ATOM 664 C C . LEU A 1 89 ? 4.105 -1.611 -3.813 1.00 98.12 89 LEU A C 1
ATOM 666 O O . LEU A 1 89 ? 3.675 -1.405 -2.684 1.00 98.12 89 LEU A O 1
ATOM 670 N N . GLY A 1 90 ? 3.320 -1.568 -4.891 1.00 97.25 90 GLY A N 1
ATOM 671 C CA . GLY A 1 90 ? 1.871 -1.381 -4.829 1.00 97.25 90 GLY A CA 1
ATOM 672 C C . GLY A 1 90 ? 1.175 -2.549 -4.133 1.00 97.25 90 GLY A C 1
ATOM 673 O O . GLY A 1 90 ? 0.357 -2.328 -3.246 1.00 97.25 90 GLY A O 1
ATOM 674 N N . ALA A 1 91 ? 1.562 -3.789 -4.452 1.00 97.75 91 ALA A N 1
ATOM 675 C CA . ALA A 1 91 ? 1.060 -4.970 -3.747 1.00 97.75 91 ALA A CA 1
ATOM 676 C C . ALA A 1 91 ? 1.480 -4.986 -2.265 1.00 97.75 91 ALA A C 1
ATOM 678 O O . ALA A 1 91 ? 0.689 -5.371 -1.400 1.00 97.75 91 ALA A O 1
ATOM 679 N N . THR A 1 92 ? 2.703 -4.535 -1.962 1.00 97.69 92 THR A N 1
ATOM 680 C CA . THR A 1 92 ? 3.163 -4.349 -0.579 1.00 97.69 92 THR A CA 1
ATOM 681 C C . THR A 1 92 ? 2.288 -3.336 0.160 1.00 97.69 92 THR A C 1
ATOM 683 O O . THR A 1 92 ? 1.771 -3.666 1.222 1.00 97.69 92 THR A O 1
ATOM 686 N N . LEU A 1 93 ? 2.047 -2.153 -0.417 1.00 97.19 93 LEU A N 1
ATOM 687 C CA . LEU A 1 93 ? 1.206 -1.120 0.196 1.00 97.19 93 LEU A CA 1
ATOM 688 C C . LEU A 1 93 ? -0.228 -1.612 0.442 1.00 97.19 93 LEU A C 1
ATOM 690 O O . LEU A 1 93 ? -0.751 -1.405 1.534 1.00 9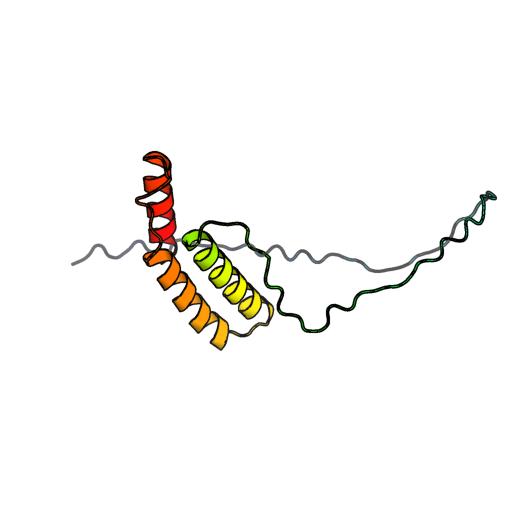7.19 93 LEU A O 1
ATOM 694 N N . ALA A 1 94 ? -0.838 -2.300 -0.528 1.00 96.62 94 ALA A N 1
ATOM 695 C CA . ALA A 1 94 ? -2.177 -2.873 -0.371 1.00 96.62 94 ALA A CA 1
ATOM 696 C C . ALA A 1 94 ? -2.229 -3.893 0.780 1.00 96.62 94 ALA A C 1
ATOM 698 O O . ALA A 1 94 ? -3.154 -3.886 1.589 1.00 96.62 94 ALA A O 1
ATOM 699 N N . THR A 1 95 ? -1.192 -4.726 0.912 1.00 96.25 95 THR A N 1
ATOM 700 C CA . THR A 1 95 ? -1.072 -5.679 2.027 1.00 96.25 95 THR A CA 1
ATOM 701 C C . THR A 1 95 ? -0.943 -4.958 3.370 1.00 96.25 95 THR A C 1
ATOM 703 O O . THR A 1 95 ? -1.592 -5.340 4.342 1.00 96.25 95 THR A O 1
ATOM 706 N N . THR A 1 96 ? -0.121 -3.911 3.440 1.00 95.56 96 THR A N 1
ATOM 707 C CA . THR A 1 96 ? 0.076 -3.125 4.663 1.00 95.56 96 THR A CA 1
ATOM 708 C C . THR A 1 96 ? -1.205 -2.390 5.072 1.00 95.56 96 THR A C 1
ATOM 710 O O . THR A 1 96 ? -1.555 -2.412 6.248 1.00 95.56 96 THR A O 1
ATOM 713 N N . LEU A 1 97 ? -1.950 -1.818 4.117 1.00 95.00 97 LEU A N 1
ATOM 714 C CA . LEU A 1 97 ? -3.261 -1.201 4.362 1.00 95.00 97 LEU A CA 1
ATOM 715 C C . LEU A 1 97 ? -4.306 -2.218 4.828 1.00 95.00 97 LEU A C 1
ATOM 717 O O . LEU A 1 97 ? -4.991 -1.971 5.816 1.00 95.00 97 LEU A O 1
ATOM 721 N N . GLY A 1 98 ? -4.394 -3.383 4.180 1.00 93.00 98 GLY A N 1
ATOM 722 C CA . GLY A 1 98 ? -5.333 -4.439 4.574 1.00 93.00 98 GLY A CA 1
ATOM 723 C C . GLY A 1 98 ? -5.080 -5.001 5.979 1.00 93.00 98 GLY A C 1
ATOM 724 O O . GLY A 1 98 ? -6.002 -5.498 6.622 1.00 93.00 98 GLY A O 1
ATOM 725 N N . ASN A 1 99 ? -3.846 -4.884 6.477 1.00 92.81 99 ASN A N 1
ATOM 726 C CA . ASN A 1 99 ? -3.456 -5.280 7.830 1.00 92.81 99 ASN A CA 1
ATOM 727 C C . ASN A 1 99 ? -3.473 -4.117 8.837 1.00 92.81 99 ASN A C 1
ATOM 729 O O . ASN A 1 99 ? -3.100 -4.317 9.995 1.00 92.81 99 ASN A O 1
ATOM 733 N N . PHE A 1 100 ? -3.866 -2.909 8.423 1.00 91.88 100 PHE A N 1
ATOM 734 C CA . PHE A 1 100 ? -3.850 -1.746 9.296 1.00 91.88 100 PHE A CA 1
ATOM 735 C C . PHE A 1 100 ? -4.887 -1.901 10.421 1.00 91.88 100 PHE A C 1
ATOM 737 O O . PHE A 1 100 ? -6.094 -1.953 10.188 1.00 91.88 100 PHE A O 1
ATOM 744 N N . ASP A 1 101 ? -4.408 -1.962 11.665 1.00 90.31 101 ASP A N 1
ATOM 745 C CA . ASP A 1 101 ? -5.260 -2.021 12.848 1.00 90.31 101 ASP A CA 1
ATOM 746 C C . ASP A 1 101 ? -6.023 -0.707 13.081 1.00 90.31 101 ASP A C 1
ATOM 748 O O . ASP A 1 101 ? -5.478 0.274 13.587 1.00 90.31 101 ASP A O 1
ATOM 752 N N . VAL A 1 102 ? -7.318 -0.722 12.766 1.00 90.50 102 VAL A N 1
ATOM 753 C CA . VAL A 1 102 ? -8.266 0.357 13.088 1.00 90.50 102 VAL A CA 1
ATOM 754 C C . VAL A 1 102 ? -8.912 0.192 14.470 1.00 90.50 102 VAL A C 1
ATOM 756 O O . VAL A 1 102 ? -9.706 1.030 14.891 1.00 90.50 102 VAL A O 1
ATOM 759 N N . SER A 1 103 ? -8.650 -0.899 15.196 1.00 87.19 103 SER A N 1
ATOM 760 C CA . SER A 1 103 ? -9.388 -1.214 16.427 1.00 87.19 103 SER A CA 1
ATOM 761 C C . SER A 1 103 ? -9.017 -0.309 17.606 1.00 87.19 103 SER A C 1
ATOM 763 O O . SER A 1 103 ? -9.867 -0.030 18.461 1.00 87.19 103 SER A O 1
ATOM 765 N N . SER A 1 104 ? -7.779 0.187 17.632 1.00 81.94 104 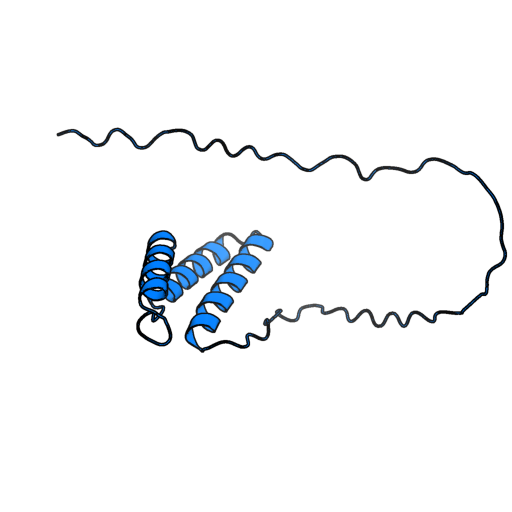SER A N 1
ATOM 766 C CA . SER A 1 104 ? -7.192 0.939 18.739 1.00 81.94 104 SER A CA 1
ATOM 767 C C . SER A 1 104 ? -6.994 2.422 18.392 1.00 81.94 104 SER A C 1
ATOM 769 O O . SER A 1 104 ? -6.862 2.782 17.234 1.00 81.94 104 SER A O 1
ATOM 771 N N . ASN A 1 105 ? -6.989 3.305 19.397 1.00 83.62 105 ASN A N 1
ATOM 772 C CA . ASN A 1 105 ? -6.602 4.728 19.284 1.00 83.62 105 ASN A CA 1
ATOM 773 C C . ASN A 1 105 ? -7.448 5.647 18.370 1.00 83.62 105 ASN A C 1
ATOM 775 O O . ASN A 1 105 ? -7.118 6.823 18.228 1.00 83.62 105 ASN A O 1
ATOM 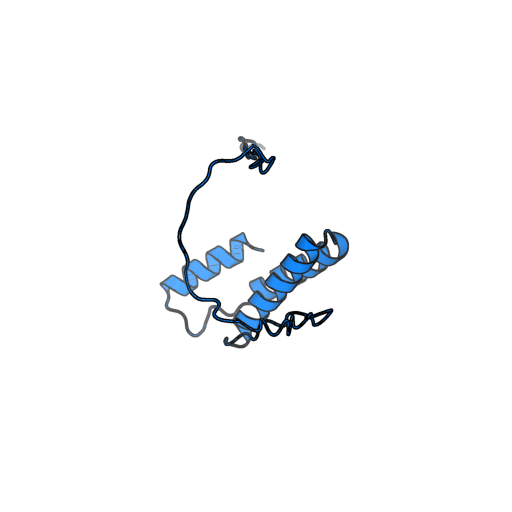779 N N . PHE A 1 106 ? -8.568 5.163 17.828 1.00 90.00 106 PHE A N 1
ATOM 780 C CA . PHE A 1 106 ? -9.502 5.944 17.008 1.00 90.00 106 PHE A CA 1
ATOM 781 C C . PHE A 1 106 ? -10.896 6.017 17.645 1.00 90.00 106 PHE A C 1
ATOM 783 O O . PHE A 1 106 ? -11.340 5.082 18.316 1.00 90.00 106 PHE A O 1
ATOM 790 N N . SER A 1 107 ? -11.604 7.124 17.420 1.00 94.38 107 SER A N 1
ATOM 791 C CA . SER A 1 107 ? -13.041 7.231 17.713 1.00 94.38 107 SER A CA 1
ATOM 792 C C . SER A 1 107 ? -13.866 6.387 16.739 1.00 94.38 107 SER A C 1
ATOM 794 O O . SER A 1 107 ? -13.401 6.072 15.646 1.00 94.38 107 SER A O 1
ATOM 796 N N . ASP A 1 108 ? -15.105 6.043 17.093 1.00 95.25 108 ASP A N 1
ATOM 797 C CA . ASP A 1 108 ? -15.955 5.192 16.245 1.00 95.25 108 ASP A CA 1
ATOM 798 C C . ASP A 1 108 ? -16.175 5.773 14.838 1.00 95.25 108 ASP A C 1
ATOM 800 O O . ASP A 1 108 ? -16.142 5.030 13.858 1.00 95.25 108 ASP A O 1
ATOM 804 N N . THR A 1 109 ? -16.307 7.099 14.721 1.00 96.38 109 THR A N 1
ATOM 805 C CA . THR A 1 109 ? -16.387 7.787 13.422 1.00 96.38 109 THR A CA 1
ATOM 806 C C . THR A 1 109 ? -15.105 7.607 12.612 1.00 96.38 109 THR A C 1
ATOM 808 O O . THR A 1 109 ? -15.166 7.209 11.454 1.00 96.38 109 THR A O 1
ATOM 811 N N . GLN A 1 110 ? -13.937 7.812 13.229 1.00 95.00 110 GLN A N 1
ATOM 812 C CA . GLN A 1 110 ? -12.648 7.626 12.555 1.00 95.00 110 GLN A CA 1
ATOM 813 C C . GLN A 1 110 ? -12.435 6.173 12.125 1.00 95.00 110 GLN A C 1
ATOM 815 O O . GLN A 1 110 ? -11.884 5.930 11.060 1.00 95.00 110 GLN A O 1
ATOM 820 N N . LYS A 1 111 ? -12.888 5.196 12.919 1.00 95.06 111 LYS A N 1
ATOM 821 C CA . LYS A 1 111 ? -12.816 3.776 12.545 1.00 95.06 111 LYS A CA 1
ATOM 822 C C . LYS A 1 111 ? -13.642 3.470 11.304 1.00 95.06 111 LYS A C 1
ATOM 824 O O . LYS A 1 111 ? -13.180 2.716 10.454 1.00 95.06 111 LYS A O 1
ATOM 829 N N . ALA A 1 112 ? -14.851 4.026 11.215 1.00 95.31 112 ALA A N 1
ATOM 830 C CA . ALA A 1 112 ? -15.711 3.853 10.050 1.00 95.31 112 ALA A CA 1
ATOM 831 C C . ALA A 1 112 ? -15.069 4.467 8.798 1.00 95.31 112 ALA A C 1
ATOM 833 O O . ALA A 1 112 ? -14.910 3.769 7.801 1.00 95.31 112 ALA A O 1
ATOM 834 N N . GLU A 1 113 ? -14.604 5.715 8.889 1.00 95.94 113 GLU A N 1
ATOM 835 C CA . GLU A 1 113 ? -13.926 6.406 7.785 1.00 95.94 113 GLU A CA 1
ATOM 836 C C . GLU A 1 113 ? -12.650 5.679 7.343 1.00 95.94 113 GLU A C 1
ATOM 838 O O . GLU A 1 113 ? -12.449 5.438 6.157 1.00 95.94 113 GLU A O 1
ATOM 843 N N . LEU A 1 114 ? -11.796 5.271 8.288 1.00 93.75 114 LEU A N 1
ATOM 844 C CA . LEU A 1 114 ? -10.567 4.536 7.980 1.00 93.75 114 LEU A CA 1
ATOM 845 C C . LEU A 1 114 ? -10.864 3.197 7.311 1.00 93.75 114 LEU A C 1
ATOM 847 O O . LEU A 1 114 ? -10.156 2.813 6.386 1.00 93.75 114 LEU A O 1
ATOM 851 N N . LYS A 1 115 ? -11.911 2.495 7.751 1.00 93.94 115 LYS A N 1
ATOM 852 C CA . LYS A 1 115 ? -12.317 1.235 7.133 1.00 93.94 115 LYS A CA 1
ATOM 853 C C . LYS A 1 115 ? -12.778 1.440 5.689 1.00 93.94 115 LYS A C 1
ATOM 855 O O . LYS A 1 115 ? -12.368 0.663 4.836 1.00 93.94 115 LYS A O 1
ATOM 860 N N . GLU A 1 116 ? -13.574 2.474 5.418 1.00 96.38 116 GLU A N 1
ATOM 861 C CA . GLU A 1 116 ? -14.005 2.812 4.054 1.00 96.38 116 GLU A CA 1
ATOM 862 C C . GLU A 1 116 ? -12.816 3.193 3.161 1.00 96.38 116 GLU A C 1
ATOM 864 O O . GLU A 1 116 ? -12.709 2.702 2.041 1.00 96.38 116 GLU A O 1
ATOM 869 N N . ILE A 1 117 ? -11.880 4.003 3.671 1.00 93.88 117 ILE A N 1
ATOM 870 C CA . ILE A 1 117 ? -10.655 4.378 2.946 1.00 93.88 117 ILE A CA 1
ATOM 871 C C . ILE A 1 117 ? -9.806 3.143 2.624 1.00 93.88 117 ILE A C 1
ATOM 873 O O . ILE A 1 117 ? -9.288 3.026 1.516 1.00 93.88 117 ILE A O 1
ATOM 877 N N . ILE A 1 118 ? -9.639 2.230 3.587 1.00 93.56 118 ILE A N 1
ATOM 878 C CA . ILE A 1 118 ? -8.870 0.999 3.380 1.00 93.56 118 ILE A CA 1
ATOM 879 C C . ILE A 1 118 ? -9.558 0.113 2.340 1.00 93.56 118 ILE A C 1
ATOM 881 O O . ILE A 1 118 ? -8.866 -0.402 1.475 1.00 93.56 118 ILE A O 1
ATOM 885 N N . GLU A 1 119 ? -10.885 -0.040 2.395 1.00 94.44 119 GLU A N 1
ATOM 886 C CA . GLU A 1 119 ? -11.657 -0.866 1.454 1.00 94.44 119 GLU A CA 1
ATOM 887 C C . GLU A 1 119 ? -11.626 -0.331 0.013 1.00 94.44 119 GLU A C 1
ATOM 889 O O . GLU A 1 119 ? -11.609 -1.128 -0.917 1.00 94.44 119 GLU A O 1
ATOM 894 N N . ASP A 1 120 ? -11.570 0.989 -0.188 1.00 94.88 120 ASP A N 1
ATOM 895 C CA . ASP A 1 120 ? -11.423 1.594 -1.524 1.00 94.88 120 ASP A CA 1
ATOM 896 C C . ASP A 1 120 ? -9.991 1.470 -2.080 1.00 94.88 120 ASP A C 1
ATOM 898 O O . ASP A 1 120 ? -9.778 1.406 -3.291 1.00 94.88 120 ASP A O 1
ATOM 902 N N . ALA A 1 121 ? -8.988 1.437 -1.197 1.00 91.25 121 ALA A N 1
ATOM 903 C CA . ALA A 1 121 ? -7.579 1.431 -1.581 1.00 91.25 121 ALA A CA 1
ATOM 904 C C . ALA A 1 121 ? -7.007 0.042 -1.930 1.00 91.25 121 ALA A C 1
ATOM 906 O O . ALA A 1 121 ? -5.935 -0.017 -2.546 1.00 91.25 121 ALA A O 1
ATOM 907 N N . VAL A 1 122 ? -7.660 -1.052 -1.514 1.00 90.75 122 VAL A N 1
ATOM 908 C CA . VAL A 1 122 ? -7.182 -2.448 -1.663 1.00 90.75 122 VAL A CA 1
ATOM 909 C C . VAL A 1 122 ? -7.972 -3.242 -2.696 1.00 90.75 122 VAL A C 1
ATOM 911 O O . VAL A 1 122 ? -7.314 -4.017 -3.429 1.00 90.75 122 VAL A O 1
#

InterPro domains:
  IPR021782 Domain of unknown function DUF3347 [PF11827] (67-120)

Solvent-accessible surface area (backbone atoms only — not comparable to full-atom values): 8339 Å² total; per-residue (Å²): 141,85,87,91,81,86,88,85,81,82,88,80,81,79,78,77,77,92,76,83,79,97,74,76,92,81,84,88,86,89,83,88,78,93,78,78,90,74,82,74,80,76,77,80,76,72,76,74,76,74,83,67,77,82,73,73,87,71,93,60,60,79,64,63,40,49,44,53,51,33,49,50,53,2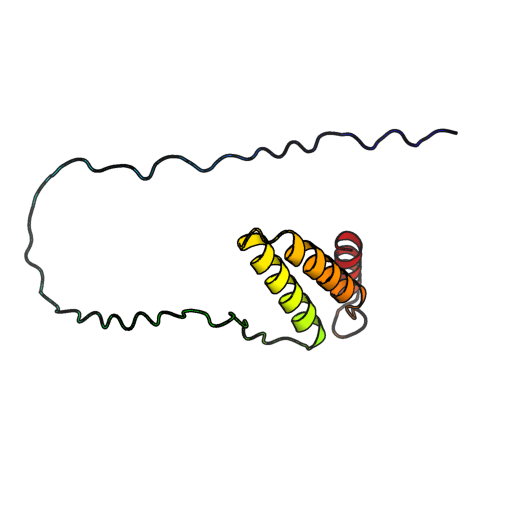3,50,52,25,54,78,66,70,34,62,73,59,23,54,55,30,46,54,49,33,33,53,46,46,75,64,55,77,57,85,61,101,55,54,75,68,54,33,53,53,50,49,54,53,41,64,75,69,95

Organism: NCBI:txid555500